Protein AF-A0A9D5JFP0-F1 (afdb_monomer_lite)

Structure (mmCIF, N/CA/C/O backbone):
data_AF-A0A9D5JFP0-F1
#
_entry.id   AF-A0A9D5JFP0-F1
#
loop_
_atom_site.group_PDB
_atom_site.id
_atom_site.type_symbol
_atom_site.label_atom_id
_atom_site.label_alt_id
_atom_site.label_comp_id
_atom_site.label_asym_id
_atom_site.label_entity_id
_atom_site.label_seq_id
_atom_site.pdbx_PDB_ins_code
_atom_site.Cartn_x
_atom_site.Cartn_y
_atom_site.Cartn_z
_atom_site.occupancy
_atom_site.B_iso_or_equiv
_atom_site.auth_seq_id
_atom_site.auth_comp_id
_atom_site.auth_asym_id
_atom_site.auth_atom_id
_atom_site.pdbx_PDB_model_num
ATOM 1 N N . MET A 1 1 ? -3.387 -11.348 12.606 1.00 83.56 1 MET A N 1
ATOM 2 C CA . MET A 1 1 ? -2.354 -11.063 11.584 1.00 83.56 1 MET A CA 1
ATOM 3 C C . MET A 1 1 ? -2.789 -9.986 10.604 1.00 83.56 1 MET A C 1
ATOM 5 O O . MET A 1 1 ? -2.061 -9.016 10.477 1.00 83.56 1 MET A O 1
ATOM 9 N N . ALA A 1 2 ? -3.976 -10.074 9.993 1.00 94.94 2 ALA A N 1
ATOM 10 C CA . ALA A 1 2 ? -4.496 -9.012 9.120 1.00 94.94 2 ALA A CA 1
ATOM 11 C C . ALA A 1 2 ? -4.555 -7.622 9.795 1.00 94.94 2 ALA A C 1
ATOM 13 O O . ALA A 1 2 ? -4.085 -6.641 9.228 1.00 94.94 2 ALA A O 1
ATOM 14 N N . SER A 1 3 ? -5.027 -7.549 11.046 1.00 96.56 3 SER A N 1
ATOM 15 C CA . SER A 1 3 ? -5.047 -6.304 11.832 1.00 96.56 3 SER A CA 1
ATOM 16 C C . SER A 1 3 ? -3.663 -5.679 12.028 1.00 96.56 3 SER A C 1
ATOM 18 O O . SER A 1 3 ? -3.539 -4.461 12.008 1.00 96.56 3 SER A O 1
ATOM 20 N N . THR A 1 4 ? -2.616 -6.495 12.174 1.00 97.50 4 THR A N 1
ATOM 21 C CA . THR A 1 4 ? -1.228 -6.028 12.306 1.00 97.50 4 THR A CA 1
ATOM 22 C C . THR A 1 4 ? -0.749 -5.339 11.031 1.00 97.50 4 THR A C 1
ATOM 24 O O . THR A 1 4 ? -0.088 -4.312 11.115 1.00 97.50 4 THR A O 1
ATOM 27 N N . LEU A 1 5 ? -1.106 -5.870 9.858 1.00 97.06 5 LEU A N 1
ATOM 28 C CA . LEU A 1 5 ? -0.745 -5.267 8.573 1.00 97.06 5 LEU A CA 1
ATOM 29 C C . LEU A 1 5 ? -1.505 -3.955 8.339 1.00 97.06 5 LEU A C 1
ATOM 31 O O . LEU A 1 5 ? -0.898 -2.961 7.955 1.00 97.06 5 LEU A O 1
ATOM 35 N N . VAL A 1 6 ? -2.804 -3.922 8.661 1.00 97.94 6 VAL A N 1
ATOM 36 C CA . VAL A 1 6 ? -3.599 -2.681 8.631 1.00 97.94 6 VAL A CA 1
ATOM 37 C C . VAL A 1 6 ? -2.963 -1.618 9.530 1.00 97.94 6 VAL A C 1
ATOM 39 O O . VAL A 1 6 ? -2.691 -0.514 9.072 1.00 97.94 6 VAL A O 1
ATOM 42 N N . GLN A 1 7 ? -2.644 -1.957 10.784 1.00 97.31 7 GLN A N 1
ATOM 43 C CA . GLN A 1 7 ? -2.003 -1.026 11.722 1.00 97.31 7 GLN A CA 1
ATOM 44 C C . GLN A 1 7 ? -0.623 -0.568 11.246 1.00 97.31 7 GLN A C 1
ATOM 46 O O . GLN A 1 7 ? -0.282 0.600 11.400 1.00 97.31 7 GLN A O 1
ATOM 51 N N . ALA A 1 8 ? 0.167 -1.462 10.650 1.00 97.44 8 ALA A N 1
ATOM 52 C CA . ALA A 1 8 ? 1.478 -1.115 10.122 1.00 97.44 8 ALA A CA 1
ATOM 53 C C . ALA A 1 8 ? 1.393 -0.094 8.976 1.00 97.44 8 ALA A C 1
ATOM 55 O O . ALA A 1 8 ? 2.257 0.772 8.900 1.00 97.44 8 ALA A O 1
ATOM 56 N N . GLY A 1 9 ? 0.368 -0.151 8.124 1.00 97.06 9 GLY A N 1
ATOM 57 C CA . GLY A 1 9 ? 0.164 0.830 7.052 1.00 97.06 9 GLY A CA 1
ATOM 58 C C . GLY A 1 9 ? -0.674 2.052 7.433 1.00 97.06 9 GLY A C 1
ATOM 59 O O . GLY A 1 9 ? -0.841 2.933 6.605 1.00 97.06 9 GLY A O 1
ATOM 60 N N . THR A 1 10 ? -1.205 2.134 8.657 1.00 97.75 10 THR A N 1
ATOM 61 C CA . THR A 1 10 ? -2.041 3.270 9.082 1.00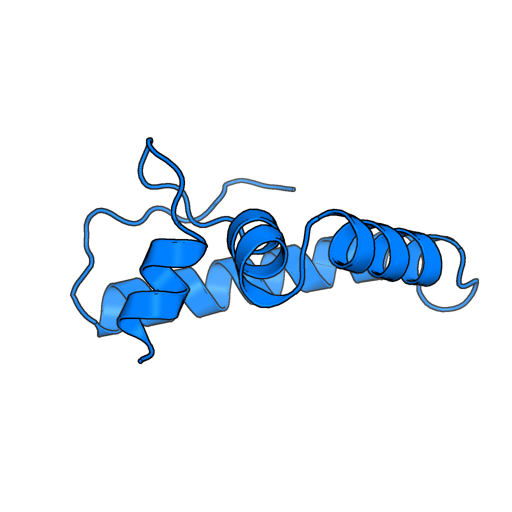 97.75 10 THR A CA 1
ATOM 62 C C . THR A 1 10 ? -1.170 4.383 9.672 1.00 97.75 10 THR A C 1
ATOM 64 O O . THR A 1 10 ? -0.468 4.178 10.667 1.00 97.75 10 THR A O 1
ATOM 67 N N . ALA A 1 11 ? -1.215 5.567 9.065 1.00 96.31 11 ALA A N 1
ATOM 68 C CA . ALA A 1 11 ? -0.569 6.781 9.541 1.00 96.31 11 ALA A CA 1
ATOM 69 C C . ALA A 1 11 ? -1.213 7.304 10.839 1.00 96.31 11 ALA A C 1
ATOM 71 O O . ALA A 1 11 ? -2.262 6.843 11.294 1.00 96.31 11 ALA A O 1
ATOM 72 N N . LYS A 1 12 ? -0.575 8.297 11.470 1.00 95.50 12 LYS A N 1
ATOM 73 C CA . LYS A 1 12 ? -1.056 8.867 12.745 1.00 95.50 12 LYS A CA 1
ATOM 74 C C . LYS A 1 12 ? -2.422 9.547 12.631 1.00 95.50 12 LYS A C 1
ATOM 76 O O . LYS A 1 12 ? -3.117 9.650 13.637 1.00 95.50 12 LYS A O 1
ATOM 81 N N . ASP A 1 13 ? -2.776 10.027 11.445 1.00 95.69 13 ASP A N 1
ATOM 82 C CA . ASP A 1 13 ? -4.060 10.662 11.145 1.00 95.69 13 ASP A CA 1
ATOM 83 C C . ASP A 1 13 ? -5.163 9.653 10.765 1.00 95.69 13 ASP A C 1
ATOM 85 O O . ASP A 1 13 ? -6.309 10.051 10.579 1.00 95.69 13 ASP A O 1
ATOM 89 N N . GLY A 1 14 ? -4.839 8.355 10.705 1.00 97.12 14 GLY A N 1
ATOM 90 C CA . GLY A 1 14 ? -5.767 7.283 10.344 1.00 97.12 14 GLY A CA 1
ATOM 91 C C . GLY A 1 14 ? -5.727 6.881 8.869 1.00 97.12 14 GLY A C 1
ATOM 92 O O . GLY A 1 14 ? -6.362 5.893 8.505 1.00 97.12 14 GLY A O 1
ATOM 93 N N . THR A 1 15 ? -4.966 7.571 8.022 1.00 97.31 15 THR A N 1
ATOM 94 C CA . THR A 1 15 ? -4.884 7.237 6.597 1.00 97.31 15 THR A CA 1
ATOM 95 C C . THR A 1 15 ? -4.078 5.961 6.382 1.00 97.31 15 THR A C 1
ATOM 97 O O . THR A 1 15 ? -2.982 5.819 6.921 1.00 97.31 15 THR A O 1
ATOM 100 N N . PHE A 1 16 ? -4.608 5.005 5.613 1.00 97.69 16 PHE A N 1
ATOM 101 C CA . PHE A 1 16 ? -3.827 3.841 5.200 1.00 97.69 16 PHE A CA 1
ATOM 102 C C . PHE A 1 16 ? -2.996 4.150 3.952 1.00 97.69 16 PHE A C 1
ATOM 104 O O . PHE A 1 16 ? -3.542 4.513 2.909 1.00 97.69 16 PHE A O 1
ATOM 111 N N . GLU A 1 17 ? -1.694 3.901 4.052 1.00 96.81 17 GLU A N 1
ATOM 112 C CA . GLU A 1 17 ? -0.708 4.050 2.987 1.00 96.81 17 GLU A CA 1
ATOM 113 C C . GLU A 1 17 ? 0.116 2.764 2.879 1.00 96.81 17 GLU A C 1
ATOM 115 O O . GLU A 1 17 ? 0.801 2.339 3.818 1.00 96.81 17 GLU A O 1
ATOM 120 N N . THR A 1 18 ? 0.079 2.118 1.713 1.00 96.50 18 THR A N 1
ATOM 121 C CA . THR A 1 18 ? 0.811 0.863 1.515 1.00 96.50 18 THR A CA 1
ATOM 122 C C . THR A 1 18 ? 2.327 1.047 1.609 1.00 96.50 18 THR A C 1
ATOM 124 O O . THR A 1 18 ? 3.022 0.090 1.946 1.00 96.50 18 THR A O 1
ATOM 127 N N . GLU A 1 19 ? 2.858 2.247 1.368 1.00 95.12 19 GLU A N 1
ATOM 128 C CA . GLU A 1 19 ? 4.281 2.537 1.575 1.00 95.12 19 GLU A CA 1
ATOM 129 C C . GLU A 1 19 ? 4.684 2.412 3.046 1.00 95.12 19 GLU A C 1
ATOM 131 O O . GLU A 1 19 ? 5.683 1.767 3.354 1.00 95.12 19 GLU A O 1
ATOM 136 N N . LEU A 1 20 ? 3.862 2.904 3.979 1.00 96.56 20 LEU A N 1
ATOM 137 C CA . LEU A 1 20 ? 4.119 2.773 5.413 1.00 96.56 20 LEU A CA 1
ATOM 138 C C . LEU A 1 20 ? 4.102 1.316 5.871 1.00 96.56 20 LEU A C 1
ATOM 140 O O . LEU A 1 20 ? 4.826 0.960 6.810 1.00 96.56 20 LEU A O 1
ATOM 144 N N . LEU A 1 21 ? 3.270 0.487 5.234 1.00 97.12 21 LEU A N 1
ATOM 145 C CA . LEU A 1 21 ? 3.268 -0.955 5.447 1.00 97.12 21 LEU A CA 1
ATOM 146 C C . LEU A 1 21 ? 4.579 -1.569 4.941 1.00 97.12 21 LEU A C 1
ATOM 148 O O . LEU A 1 21 ? 5.233 -2.290 5.695 1.00 97.12 21 LEU A O 1
ATOM 152 N N . LEU A 1 22 ? 4.980 -1.280 3.701 1.00 97.06 22 LEU A N 1
ATOM 153 C CA . LEU A 1 22 ? 6.203 -1.823 3.100 1.00 97.06 22 LEU A CA 1
ATOM 154 C C . LEU A 1 22 ? 7.463 -1.382 3.857 1.00 97.06 22 LEU A C 1
ATOM 156 O O . LEU A 1 22 ? 8.328 -2.208 4.156 1.00 97.06 22 LEU A O 1
ATOM 160 N N . ASP A 1 23 ? 7.529 -0.120 4.266 1.00 97.25 23 ASP A N 1
ATOM 161 C CA . ASP A 1 23 ? 8.627 0.430 5.057 1.00 97.25 23 ASP A CA 1
ATOM 162 C C . ASP A 1 23 ? 8.842 -0.341 6.363 1.00 97.25 23 ASP A C 1
ATOM 164 O O . ASP A 1 23 ? 9.981 -0.515 6.798 1.00 97.25 23 ASP A O 1
ATOM 168 N N . LYS A 1 24 ? 7.764 -0.851 6.972 1.00 96.25 24 LYS A N 1
ATOM 169 C CA . LYS A 1 24 ? 7.829 -1.664 8.195 1.00 96.25 24 LYS A CA 1
ATOM 170 C C . LYS A 1 24 ? 8.005 -3.158 7.916 1.00 96.25 24 LYS A C 1
ATOM 172 O O . LYS A 1 24 ? 8.646 -3.842 8.709 1.00 96.25 24 LYS A O 1
ATOM 177 N N . ALA A 1 25 ? 7.428 -3.673 6.830 1.00 95.06 25 ALA A N 1
ATOM 178 C CA . ALA A 1 25 ? 7.436 -5.098 6.506 1.00 95.06 25 ALA A CA 1
ATOM 179 C C . ALA A 1 25 ? 8.756 -5.563 5.871 1.00 95.06 25 ALA A C 1
ATOM 181 O O . ALA A 1 25 ? 9.204 -6.672 6.156 1.00 95.06 25 ALA A O 1
ATOM 182 N N . VAL A 1 26 ? 9.375 -4.729 5.024 1.00 95.50 26 VAL A N 1
ATOM 183 C CA . VAL A 1 26 ? 10.626 -5.058 4.311 1.00 95.50 26 VAL A CA 1
ATOM 184 C C . VAL A 1 26 ? 11.768 -4.065 4.540 1.00 95.50 26 VAL A C 1
ATOM 186 O O . VAL A 1 26 ? 12.923 -4.476 4.455 1.00 95.50 26 VAL A O 1
ATOM 189 N N . SER A 1 27 ? 11.470 -2.801 4.863 1.00 96.94 27 SER A N 1
ATOM 190 C CA . SER A 1 27 ? 12.357 -1.620 4.974 1.00 96.94 27 SER A CA 1
ATOM 191 C C . SER A 1 27 ? 12.167 -0.603 3.852 1.00 96.94 27 SER A C 1
ATOM 193 O O . SER A 1 27 ? 12.032 -0.957 2.680 1.00 96.94 27 SER A O 1
ATOM 195 N N . HIS A 1 28 ? 12.288 0.674 4.220 1.00 96.12 28 HIS A N 1
ATOM 196 C CA . HIS A 1 28 ? 12.234 1.802 3.291 1.00 96.12 28 HIS A CA 1
ATOM 197 C C . HIS A 1 28 ? 13.220 1.669 2.125 1.00 96.12 28 HIS A C 1
ATOM 199 O O . HIS A 1 28 ? 12.880 1.914 0.972 1.00 96.12 28 HIS A O 1
ATOM 205 N N . LYS A 1 29 ? 14.442 1.191 2.398 1.00 98.12 29 LYS A N 1
ATOM 206 C CA . LYS A 1 29 ? 15.467 1.011 1.361 1.00 98.12 29 LYS A CA 1
ATOM 207 C C . LYS A 1 29 ? 15.039 0.004 0.290 1.00 98.12 29 LYS A C 1
ATOM 209 O O . LYS A 1 29 ? 15.304 0.235 -0.885 1.00 98.12 29 LYS A O 1
ATOM 214 N N . ILE A 1 30 ? 14.427 -1.112 0.689 1.00 97.69 30 ILE A N 1
ATOM 215 C CA . ILE A 1 30 ? 13.980 -2.145 -0.256 1.00 97.69 30 ILE A CA 1
ATOM 216 C C . ILE A 1 30 ? 12.726 -1.678 -0.992 1.00 97.69 30 ILE A C 1
ATOM 218 O O . ILE A 1 30 ? 12.678 -1.797 -2.211 1.00 97.69 30 ILE A O 1
ATOM 222 N N . HIS A 1 31 ? 11.754 -1.110 -0.275 1.00 96.25 31 HIS A N 1
ATOM 223 C CA . HIS A 1 31 ? 10.544 -0.538 -0.866 1.00 96.25 31 HIS A CA 1
ATOM 224 C C . HIS A 1 31 ? 10.883 0.446 -1.999 1.00 96.25 31 HIS A C 1
ATOM 226 O O . HIS A 1 31 ? 10.485 0.220 -3.142 1.00 96.25 31 HIS A O 1
ATOM 232 N N . VAL A 1 32 ? 11.690 1.471 -1.712 1.00 96.75 32 VAL A N 1
ATOM 233 C CA . VAL A 1 32 ? 12.059 2.497 -2.698 1.00 96.75 32 VAL A CA 1
ATOM 234 C C . VAL A 1 32 ? 12.864 1.912 -3.860 1.00 96.75 32 VAL A C 1
ATOM 236 O O . VAL A 1 32 ? 12.682 2.330 -5.000 1.00 96.75 32 VAL A O 1
ATOM 239 N N . ALA A 1 33 ? 13.739 0.931 -3.609 1.00 98.12 33 ALA A N 1
ATOM 240 C CA . ALA A 1 33 ? 14.485 0.273 -4.683 1.00 98.12 33 ALA A CA 1
ATOM 241 C C . ALA A 1 33 ? 13.549 -0.426 -5.683 1.00 98.12 33 ALA A C 1
ATOM 243 O O . ALA A 1 33 ? 13.718 -0.258 -6.886 1.00 98.12 33 ALA A O 1
ATOM 244 N N . VAL A 1 34 ? 12.528 -1.137 -5.196 1.00 96.31 34 VAL A N 1
ATOM 245 C CA . VAL A 1 34 ? 11.565 -1.826 -6.067 1.00 96.31 34 VAL A CA 1
ATOM 246 C C . VAL A 1 34 ? 10.699 -0.831 -6.846 1.00 96.31 34 VAL A C 1
ATOM 248 O O . VAL A 1 34 ? 10.492 -1.042 -8.039 1.00 96.31 34 VAL A O 1
ATOM 251 N N . MET A 1 35 ? 10.229 0.260 -6.227 1.00 96.19 35 MET A N 1
ATOM 252 C CA . MET A 1 35 ? 9.442 1.276 -6.950 1.00 96.19 35 MET A CA 1
ATOM 253 C C . MET A 1 35 ? 10.281 1.952 -8.043 1.00 96.19 35 MET A C 1
ATOM 255 O O . MET A 1 35 ? 9.833 2.077 -9.180 1.00 96.19 35 MET A O 1
ATOM 259 N N . ASN A 1 36 ? 11.549 2.266 -7.757 1.00 97.06 36 ASN A N 1
ATOM 260 C CA . ASN A 1 36 ? 12.475 2.802 -8.759 1.00 97.06 36 ASN A CA 1
ATOM 261 C C . ASN A 1 36 ? 12.736 1.822 -9.918 1.00 97.06 36 ASN A C 1
ATOM 263 O O . ASN A 1 36 ? 12.822 2.249 -11.071 1.00 97.06 36 ASN A O 1
ATOM 267 N N . ASP A 1 37 ? 12.853 0.522 -9.636 1.00 97.31 37 ASP A N 1
ATOM 268 C CA . ASP A 1 37 ? 13.029 -0.504 -10.671 1.00 97.31 37 ASP A CA 1
ATOM 269 C C . ASP A 1 37 ? 11.779 -0.632 -11.563 1.00 97.31 37 ASP A C 1
ATOM 271 O O . ASP A 1 37 ? 11.899 -0.792 -12.782 1.00 97.31 37 ASP A O 1
ATOM 275 N N . ILE A 1 38 ? 10.576 -0.520 -10.983 1.00 96.12 38 ILE A N 1
ATOM 276 C CA . ILE A 1 38 ? 9.303 -0.477 -11.724 1.00 96.12 38 ILE A CA 1
ATOM 277 C C . ILE A 1 38 ? 9.246 0.772 -12.611 1.00 96.12 38 ILE A C 1
ATOM 279 O O . ILE A 1 38 ? 8.944 0.672 -13.805 1.00 96.12 38 ILE A O 1
ATOM 283 N N . ASP A 1 39 ? 9.597 1.929 -12.055 1.00 95.88 39 ASP A N 1
ATOM 284 C CA . ASP A 1 39 ? 9.613 3.215 -12.748 1.00 95.88 39 ASP A CA 1
ATOM 285 C C . ASP A 1 39 ? 10.568 3.237 -13.943 1.00 95.88 39 ASP A C 1
ATOM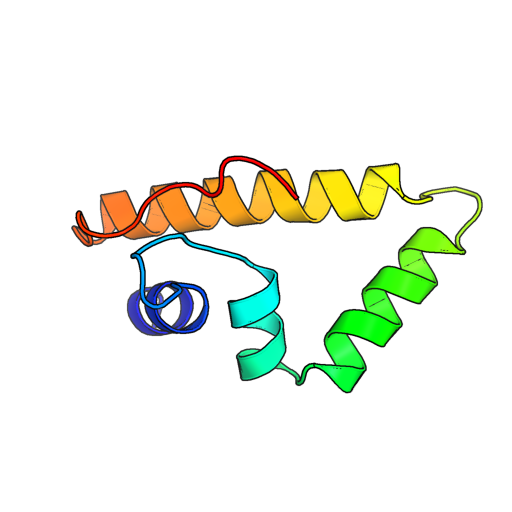 287 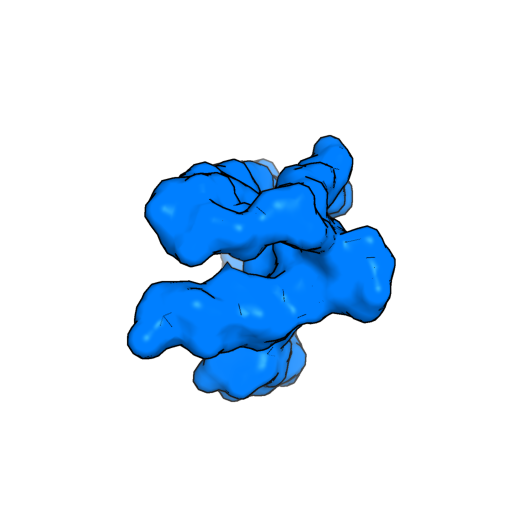O O . ASP A 1 39 ? 10.235 3.778 -15.005 1.00 95.88 39 ASP A O 1
ATOM 291 N N . ALA A 1 40 ? 11.751 2.639 -13.785 1.00 96.94 40 ALA A N 1
ATOM 292 C CA . ALA A 1 40 ? 12.766 2.545 -14.827 1.00 96.94 40 ALA A CA 1
ATOM 293 C C . ALA A 1 40 ? 12.429 1.496 -15.901 1.00 96.94 40 ALA A C 1
ATOM 295 O O . ALA A 1 40 ? 12.987 1.535 -17.006 1.00 96.94 40 ALA A O 1
ATOM 296 N N . ASN A 1 41 ? 11.524 0.557 -15.613 1.00 96.94 41 ASN A N 1
ATOM 297 C CA . ASN A 1 41 ? 11.128 -0.462 -16.569 1.00 96.94 41 ASN A CA 1
ATOM 298 C C . ASN A 1 41 ? 10.291 0.153 -17.704 1.00 96.94 41 ASN A C 1
ATOM 300 O O . ASN A 1 41 ? 9.212 0.708 -17.496 1.00 96.94 41 ASN A O 1
ATOM 304 N N . LYS A 1 42 ? 10.775 0.004 -18.941 1.00 95.31 42 LYS A N 1
ATOM 305 C CA . LYS A 1 42 ? 10.156 0.561 -20.154 1.00 95.31 42 LYS A CA 1
ATOM 306 C C . LYS A 1 42 ? 8.717 0.087 -20.410 1.00 95.31 42 LYS A C 1
ATOM 308 O O . LYS A 1 42 ? 7.97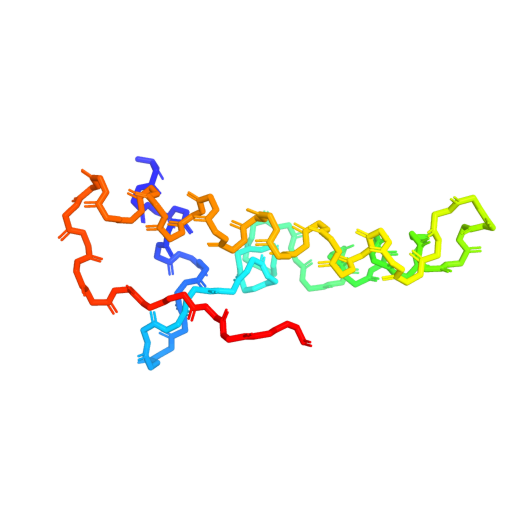4 0.829 -21.062 1.00 95.31 42 LYS A O 1
ATOM 313 N N . ASP A 1 43 ? 8.364 -1.103 -19.919 1.00 95.31 43 ASP A N 1
ATOM 314 C CA . ASP A 1 43 ? 7.076 -1.767 -20.135 1.00 95.31 43 ASP A CA 1
ATOM 315 C C . ASP A 1 43 ? 6.051 -1.402 -19.044 1.00 95.31 43 ASP A C 1
ATOM 317 O O . ASP A 1 43 ? 4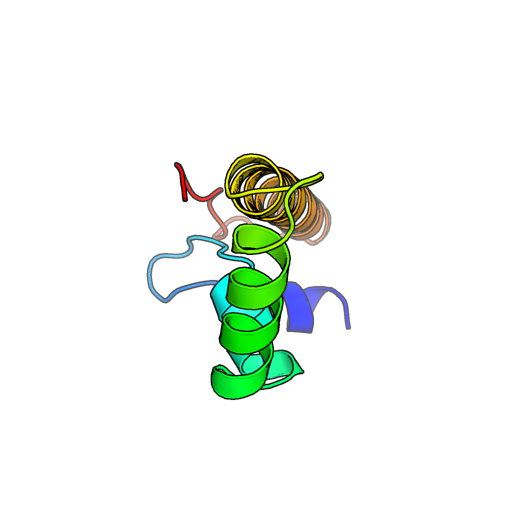.849 -1.486 -19.285 1.00 95.31 43 ASP A O 1
ATOM 321 N N . PHE A 1 44 ? 6.509 -0.963 -17.864 1.00 92.00 44 PHE A N 1
ATOM 322 C CA . PHE A 1 44 ? 5.659 -0.635 -16.712 1.00 92.00 44 PHE A CA 1
ATOM 323 C C . PHE A 1 44 ? 5.556 0.872 -16.483 1.00 92.00 44 PHE A C 1
ATOM 325 O O . PHE A 1 44 ? 4.470 1.448 -16.595 1.00 92.00 44 PHE A O 1
ATOM 332 N N . ARG A 1 45 ? 6.707 1.515 -16.239 1.00 90.81 45 ARG A N 1
ATOM 333 C CA . ARG A 1 45 ? 6.844 2.938 -15.905 1.00 90.81 45 ARG A CA 1
ATOM 334 C C . ARG A 1 45 ? 6.060 3.325 -14.639 1.00 90.81 45 ARG A C 1
ATOM 336 O O . ARG A 1 45 ? 5.398 2.507 -14.005 1.00 90.81 45 ARG A O 1
ATOM 343 N N . LYS A 1 46 ? 6.047 4.629 -14.350 1.00 92.94 46 LYS A N 1
ATOM 344 C CA . LYS A 1 46 ? 5.323 5.271 -13.234 1.00 92.94 46 LYS A CA 1
ATOM 345 C C . LYS A 1 46 ? 3.851 4.902 -13.089 1.00 92.94 46 LYS A C 1
ATOM 347 O O . LYS A 1 46 ? 3.291 4.980 -12.004 1.00 92.94 46 LYS A O 1
ATOM 352 N N . ALA A 1 47 ? 3.191 4.532 -14.185 1.00 92.69 47 ALA A N 1
ATOM 353 C CA . ALA A 1 47 ? 1.787 4.146 -14.132 1.00 92.69 47 ALA A CA 1
ATOM 354 C C . ALA A 1 47 ? 1.583 2.841 -13.346 1.00 92.69 47 ALA A C 1
ATOM 356 O O . ALA A 1 47 ? 0.565 2.686 -12.678 1.00 92.69 47 ALA A O 1
ATOM 357 N N . ALA A 1 48 ? 2.533 1.905 -13.419 1.00 95.56 48 ALA A N 1
ATOM 358 C CA . ALA A 1 48 ? 2.449 0.653 -12.678 1.00 95.56 48 ALA A CA 1
ATOM 359 C C . ALA A 1 48 ? 2.647 0.864 -11.173 1.00 95.56 48 ALA A C 1
ATOM 361 O O . ALA A 1 48 ? 1.896 0.282 -10.396 1.00 95.56 48 ALA A O 1
ATOM 362 N N . ASP A 1 49 ? 3.592 1.724 -10.790 1.00 93.81 49 ASP A N 1
ATOM 363 C CA . ASP A 1 49 ? 3.802 2.158 -9.407 1.00 93.81 49 ASP A CA 1
ATOM 364 C C . ASP A 1 49 ? 2.520 2.789 -8.824 1.00 93.81 49 ASP A C 1
ATOM 366 O O . ASP A 1 49 ? 1.905 2.260 -7.893 1.00 93.81 49 ASP A O 1
ATOM 370 N N . LEU A 1 50 ? 1.995 3.822 -9.492 1.00 93.56 50 LEU A N 1
ATOM 371 C CA . LEU A 1 50 ? 0.748 4.483 -9.093 1.00 93.56 50 LEU A CA 1
ATOM 372 C C . LEU A 1 50 ? -0.428 3.497 -8.955 1.00 93.56 50 LEU A C 1
ATOM 374 O O . LEU A 1 50 ? -1.167 3.531 -7.970 1.00 93.56 50 LEU A O 1
ATOM 378 N N . ASN A 1 51 ? -0.608 2.597 -9.924 1.00 94.75 51 ASN A N 1
ATOM 379 C CA . ASN A 1 51 ? -1.686 1.608 -9.883 1.00 94.75 51 ASN A CA 1
ATOM 380 C C . ASN A 1 51 ? -1.509 0.595 -8.746 1.00 94.75 51 ASN A C 1
ATOM 382 O O . ASN A 1 51 ? -2.496 0.245 -8.095 1.00 94.75 51 ASN A O 1
ATOM 386 N N . TYR A 1 52 ? -0.279 0.127 -8.503 1.00 95.00 52 TYR A N 1
ATOM 38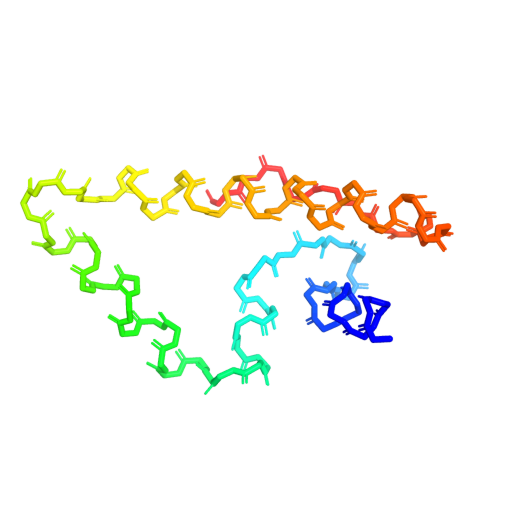7 C CA . TYR A 1 52 ? 0.032 -0.773 -7.391 1.00 95.00 52 TYR A CA 1
ATOM 388 C C . TYR A 1 52 ? -0.437 -0.163 -6.075 1.00 95.00 52 TYR A C 1
ATOM 390 O O . TYR A 1 52 ? -1.121 -0.820 -5.281 1.00 95.00 52 TYR A O 1
ATOM 398 N N . HIS A 1 53 ? -0.132 1.110 -5.878 1.00 95.56 53 HIS A N 1
ATOM 399 C CA . HIS A 1 53 ? -0.506 1.783 -4.666 1.00 95.56 53 HIS A CA 1
ATOM 400 C C . HIS A 1 53 ? -2.012 2.041 -4.531 1.00 95.56 53 HIS A C 1
ATOM 402 O O . HIS A 1 53 ? -2.575 1.766 -3.472 1.00 95.56 53 HIS A O 1
ATOM 408 N N . LEU A 1 54 ? -2.681 2.523 -5.583 1.00 95.62 54 LEU A N 1
ATOM 409 C CA . LEU A 1 54 ? -4.131 2.757 -5.557 1.00 95.62 54 LEU A CA 1
ATOM 410 C C . LEU A 1 54 ? -4.895 1.475 -5.199 1.00 95.62 54 LEU A C 1
ATOM 412 O O . LEU A 1 54 ? -5.765 1.481 -4.326 1.00 95.62 54 LEU A O 1
ATOM 416 N N . ILE A 1 55 ? -4.529 0.362 -5.840 1.00 96.25 55 ILE A N 1
ATOM 417 C CA . ILE A 1 55 ? -5.154 -0.943 -5.604 1.00 96.25 55 ILE A CA 1
ATOM 418 C C . ILE A 1 55 ? -4.857 -1.432 -4.184 1.00 96.25 55 ILE A C 1
ATOM 420 O O . ILE A 1 55 ? -5.766 -1.888 -3.489 1.00 96.25 55 ILE A O 1
ATOM 424 N N . SER A 1 56 ? -3.606 -1.323 -3.734 1.00 96.81 56 SER A N 1
ATOM 425 C CA . SER A 1 56 ? -3.206 -1.790 -2.403 1.00 96.81 56 SER A CA 1
ATOM 426 C C . SER A 1 56 ? -3.861 -0.971 -1.289 1.00 96.81 56 SER A C 1
ATOM 428 O O . SER A 1 56 ? -4.364 -1.552 -0.327 1.00 96.81 56 SER A O 1
ATOM 430 N N . ASN A 1 57 ? -3.934 0.355 -1.432 1.00 97.56 57 ASN A N 1
ATOM 431 C CA . ASN A 1 57 ? -4.593 1.230 -0.462 1.00 97.56 57 ASN A CA 1
ATOM 432 C C . ASN A 1 57 ? -6.086 0.902 -0.350 1.00 97.56 57 ASN A C 1
ATOM 434 O O . ASN A 1 57 ? -6.593 0.759 0.764 1.00 97.56 57 ASN A O 1
ATOM 438 N N . GLN A 1 58 ? -6.775 0.701 -1.480 1.00 97.81 58 GLN A N 1
ATOM 439 C CA . GLN A 1 58 ? -8.181 0.290 -1.478 1.00 97.81 58 GLN A CA 1
ATOM 440 C C . GLN A 1 58 ? -8.369 -1.074 -0.801 1.00 97.81 58 GLN A C 1
ATOM 442 O O . GLN A 1 58 ? -9.205 -1.208 0.091 1.00 97.81 58 GLN A O 1
ATOM 447 N N . ALA A 1 59 ? -7.556 -2.072 -1.161 1.00 97.62 59 ALA A N 1
ATOM 448 C CA . ALA A 1 59 ? -7.671 -3.420 -0.608 1.00 97.62 59 ALA A CA 1
ATOM 449 C C . ALA A 1 59 ? -7.479 -3.449 0.918 1.00 97.62 59 ALA A C 1
ATOM 451 O O . ALA A 1 59 ? -8.203 -4.146 1.633 1.00 97.62 59 ALA A O 1
ATOM 452 N N . PHE A 1 60 ? -6.521 -2.681 1.439 1.00 97.81 60 PHE A N 1
ATOM 453 C CA . PHE A 1 60 ? -6.273 -2.611 2.877 1.00 97.81 60 PHE A CA 1
ATOM 454 C C . PHE A 1 60 ? -7.267 -1.725 3.626 1.00 97.81 60 PHE A C 1
ATOM 456 O O . PHE A 1 60 ? -7.591 -2.040 4.773 1.00 97.81 60 PHE A O 1
ATOM 463 N N . TYR A 1 61 ? -7.798 -0.680 2.991 1.00 97.69 61 TYR A N 1
ATOM 464 C CA . TYR A 1 61 ? -8.950 0.045 3.518 1.00 97.69 61 TYR A CA 1
ATOM 465 C C . TYR A 1 61 ? -10.155 -0.894 3.671 1.00 97.69 61 TYR A C 1
ATOM 467 O O . TYR A 1 61 ? -10.723 -0.987 4.760 1.00 97.69 61 TYR A O 1
ATOM 475 N N . ASP A 1 62 ? -10.498 -1.663 2.635 1.00 98.06 62 ASP A N 1
ATOM 476 C CA . ASP A 1 62 ? -11.622 -2.606 2.672 1.00 98.06 62 ASP A CA 1
ATOM 477 C C . ASP A 1 62 ? -11.413 -3.689 3.740 1.00 98.06 62 ASP A C 1
ATOM 479 O O . ASP A 1 62 ? -12.321 -4.002 4.520 1.00 98.06 62 ASP A O 1
ATOM 483 N N . LEU A 1 63 ? -10.186 -4.211 3.852 1.00 98.00 63 LEU A N 1
ATOM 484 C CA . LEU A 1 63 ? -9.802 -5.139 4.913 1.00 98.00 63 LEU A CA 1
ATOM 485 C C . LEU A 1 63 ? -9.963 -4.511 6.305 1.00 98.00 63 LEU A C 1
ATOM 487 O O . LEU A 1 63 ? -10.494 -5.156 7.211 1.00 98.00 63 LEU A O 1
ATOM 491 N N . ALA A 1 64 ? -9.546 -3.256 6.491 1.00 98.25 64 ALA A N 1
ATOM 492 C CA . ALA A 1 64 ? -9.732 -2.530 7.744 1.00 98.25 64 ALA A CA 1
ATOM 493 C C . ALA A 1 64 ? -11.222 -2.398 8.093 1.00 98.25 64 ALA A C 1
ATOM 495 O O . ALA A 1 64 ? -11.619 -2.659 9.234 1.00 98.25 64 ALA A O 1
ATOM 496 N N . GLN A 1 65 ? -12.065 -2.081 7.105 1.00 97.88 65 GLN A N 1
ATOM 497 C CA . GLN A 1 65 ? -13.510 -1.988 7.295 1.00 97.88 65 GLN A CA 1
ATOM 498 C C . GLN A 1 65 ? -14.134 -3.324 7.703 1.00 97.88 65 GLN A C 1
ATOM 500 O O . GLN A 1 65 ? -14.970 -3.328 8.616 1.00 97.88 65 GLN A O 1
ATOM 505 N N . ALA A 1 66 ? -13.710 -4.426 7.078 1.00 98.19 66 ALA A N 1
ATOM 506 C CA . ALA A 1 66 ? -14.153 -5.785 7.392 1.00 98.19 66 ALA A CA 1
ATOM 507 C C . ALA A 1 66 ? -13.708 -6.245 8.792 1.00 98.19 66 ALA A C 1
ATOM 509 O O . ALA A 1 66 ? -14.431 -6.976 9.465 1.00 98.19 66 ALA A O 1
ATOM 510 N N . LEU A 1 67 ? -12.549 -5.775 9.259 1.00 97.69 67 LEU A N 1
ATOM 511 C CA . LEU A 1 67 ? -12.037 -6.027 10.610 1.00 97.69 67 LEU A CA 1
ATOM 512 C C . LEU A 1 67 ? -12.652 -5.112 11.685 1.00 97.69 67 LEU A C 1
ATOM 514 O O . LEU A 1 67 ? -12.338 -5.267 12.863 1.00 97.69 67 LEU A O 1
ATOM 518 N N . GLY A 1 68 ? -13.501 -4.152 11.305 1.00 97.50 68 GLY A N 1
ATOM 519 C CA . GLY A 1 68 ? -14.113 -3.196 12.233 1.00 97.50 68 GLY A CA 1
ATOM 520 C C . GLY A 1 68 ? -13.212 -2.021 12.638 1.00 97.50 68 GLY A C 1
ATOM 521 O O . GLY A 1 68 ? -13.578 -1.267 13.538 1.00 97.50 68 GLY A O 1
ATOM 522 N N . ALA A 1 69 ? -12.070 -1.814 11.974 1.00 96.75 69 ALA A N 1
ATOM 523 C CA . ALA A 1 69 ? -11.164 -0.687 12.214 1.00 96.75 69 ALA A CA 1
ATOM 524 C C . ALA A 1 69 ? -11.690 0.600 11.548 1.00 96.75 69 ALA A C 1
ATOM 526 O O . ALA A 1 69 ? -11.180 1.064 10.530 1.00 96.75 69 ALA A O 1
ATOM 527 N N . LYS A 1 70 ? -12.761 1.172 12.112 1.00 93.00 70 LYS A N 1
ATOM 528 C CA . LYS A 1 70 ? -13.487 2.324 11.537 1.00 93.00 70 LYS A CA 1
ATOM 529 C C . LYS A 1 70 ? -12.717 3.645 11.554 1.00 93.00 70 LYS A C 1
ATOM 531 O O . LYS A 1 70 ? -13.152 4.601 10.926 1.00 93.00 70 LYS A O 1
ATOM 536 N N . ASN A 1 71 ? -11.590 3.695 12.254 1.00 94.44 71 ASN A N 1
ATOM 537 C CA . ASN A 1 71 ? -10.690 4.844 12.295 1.00 94.44 71 ASN A CA 1
ATOM 538 C C . ASN A 1 71 ? -9.719 4.903 11.103 1.00 94.44 71 ASN A C 1
ATOM 540 O O . ASN A 1 71 ? -8.910 5.822 11.056 1.00 94.44 71 ASN A O 1
ATOM 544 N N . VAL A 1 72 ? -9.762 3.926 10.190 1.00 97.62 72 VAL A N 1
ATOM 545 C CA . VAL A 1 72 ? -8.915 3.900 8.994 1.00 97.62 72 VAL A CA 1
ATOM 546 C C . VAL A 1 72 ? -9.616 4.601 7.831 1.00 97.62 72 VAL A C 1
ATOM 548 O O . VAL A 1 72 ? -10.733 4.225 7.462 1.00 97.62 72 VAL A O 1
ATOM 551 N N . SER A 1 73 ? -8.949 5.587 7.234 1.00 97.50 73 SER A N 1
ATOM 552 C CA . SER A 1 73 ? -9.369 6.282 6.014 1.00 97.50 73 SER A CA 1
ATOM 553 C C . SER A 1 73 ? -8.581 5.804 4.798 1.00 97.50 73 SER A C 1
ATOM 555 O O . SER A 1 73 ? -7.419 5.408 4.890 1.00 97.50 73 SER A O 1
ATOM 557 N N . LEU A 1 74 ? -9.233 5.841 3.638 1.00 95.50 74 LEU A N 1
ATOM 558 C CA . LEU A 1 74 ? -8.580 5.599 2.358 1.00 95.50 74 LEU A CA 1
ATOM 559 C C . LEU A 1 74 ? -7.697 6.803 2.008 1.00 95.50 74 LEU A C 1
ATOM 561 O O . LEU A 1 74 ? -8.171 7.939 2.070 1.00 95.50 74 LEU A O 1
ATOM 565 N N . SER A 1 75 ? -6.443 6.553 1.627 1.00 90.94 75 SER A N 1
ATOM 566 C CA . SER A 1 75 ? -5.569 7.609 1.112 1.00 90.94 75 SER A CA 1
ATOM 567 C C . SER A 1 75 ? -6.161 8.229 -0.165 1.00 90.94 75 SER A C 1
ATOM 569 O O . SER A 1 75 ? -6.561 7.483 -1.064 1.00 90.94 75 SER A O 1
ATOM 571 N N . PRO A 1 76 ? -6.251 9.572 -0.264 1.00 78.00 76 PRO A N 1
ATOM 572 C CA . PRO A 1 76 ? -6.873 10.241 -1.403 1.00 78.00 76 PRO A CA 1
ATOM 573 C C . PRO A 1 76 ? -6.083 10.073 -2.707 1.00 78.00 76 PRO A C 1
ATOM 575 O O . PRO A 1 76 ? -6.693 10.117 -3.773 1.00 78.00 76 PRO A O 1
ATOM 578 N N . VAL A 1 77 ? -4.759 9.899 -2.644 1.00 66.62 77 VAL A N 1
ATOM 579 C CA . VAL A 1 77 ? -3.875 9.731 -3.809 1.00 66.62 77 VAL A CA 1
ATOM 580 C C . VAL A 1 77 ? -2.519 9.172 -3.352 1.00 66.62 77 VAL A C 1
ATOM 582 O O . VAL A 1 77 ? -2.181 9.277 -2.175 1.00 66.62 77 VAL A O 1
ATOM 585 N N . HIS A 1 78 ? -1.744 8.631 -4.296 1.00 50.97 78 HIS A N 1
ATOM 586 C CA . HIS A 1 78 ? -0.285 8.788 -4.261 1.00 50.97 78 HIS A CA 1
ATOM 587 C C . HIS A 1 78 ? 0.103 10.201 -4.678 1.00 50.97 78 HIS A C 1
ATOM 589 O O . HIS A 1 78 ? -0.323 10.607 -5.785 1.00 50.97 78 HIS A O 1
#

pLDDT: mean 94.92, std 6.69, range [50.97, 98.25]

Foldseek 3Di:
DLVVLLVQQQDPQQEGWVLSSCCVVPRNVVSVVVLVVQQPDPVRHPVNSQVVGLVVLVVSQVSCVVVVVPSHDRDPGD

Radius of gyration: 12.89 Å; chains: 1; bounding box: 30×22×33 Å

Secondary structure (DSSP, 8-state):
-HHHHHHHHB-TTSEE-HHHHHIIIIIHHHHHHHHHHHHH-TTTHHHHHHHHHHHHHHHHHHHHHHTT-TTPEEPS--

Sequence (78 aa):
MASTLVQAGTAKDGTFETELLLDKAVSHKIHVAVMNDIDANKDFRKAADLNYHLISNQAFYDLAQALGAKNVSLSPVH